Protein AF-A0A3B0XZI1-F1 (afdb_monomer_lite)

Organism: NCBI:txid652676

Structure (mmCIF, N/CA/C/O backbone):
data_AF-A0A3B0XZI1-F1
#
_entry.id   AF-A0A3B0XZI1-F1
#
loop_
_atom_site.group_PDB
_atom_site.id
_atom_site.type_symbol
_atom_site.label_atom_id
_atom_site.label_alt_id
_atom_site.label_comp_id
_atom_site.label_asym_id
_atom_site.label_entity_id
_atom_site.label_seq_id
_atom_site.pdbx_PDB_ins_code
_atom_site.Cartn_x
_atom_site.Cartn_y
_atom_site.Cartn_z
_atom_site.occupancy
_atom_site.B_iso_or_equiv
_atom_site.auth_seq_id
_atom_site.auth_comp_id
_atom_site.auth_asym_id
_atom_site.auth_atom_id
_atom_site.pdbx_PDB_model_num
ATOM 1 N N . MET A 1 1 ? -16.046 -28.751 -15.601 1.00 61.03 1 MET A N 1
ATOM 2 C CA . MET A 1 1 ? -14.718 -28.287 -16.064 1.00 61.03 1 MET A CA 1
ATOM 3 C C . MET A 1 1 ? -14.283 -27.157 -15.139 1.00 61.03 1 MET A C 1
ATOM 5 O O . MET A 1 1 ? -15.040 -26.210 -14.994 1.00 61.03 1 MET A O 1
ATOM 9 N N . ILE A 1 2 ? -13.153 -27.287 -14.437 1.00 75.62 2 ILE A N 1
ATOM 10 C CA . ILE A 1 2 ? -12.662 -26.257 -13.506 1.00 75.62 2 ILE A CA 1
ATOM 11 C C . ILE A 1 2 ? -11.781 -25.299 -14.308 1.00 75.62 2 ILE A C 1
ATOM 13 O O . ILE A 1 2 ? -10.741 -25.707 -14.824 1.00 75.62 2 ILE A O 1
ATOM 17 N N . HIS A 1 3 ? -12.196 -24.042 -14.447 1.00 76.44 3 HIS A N 1
ATOM 18 C CA . HIS A 1 3 ? -11.342 -23.020 -15.047 1.00 76.44 3 HIS A CA 1
ATOM 19 C C . HIS A 1 3 ? -10.281 -22.585 -14.025 1.00 76.44 3 HIS A C 1
ATOM 21 O O . HIS A 1 3 ? -10.644 -22.182 -12.918 1.00 76.44 3 HIS A O 1
ATOM 27 N N . PRO A 1 4 ? -8.978 -22.643 -14.357 1.00 80.62 4 PRO A N 1
ATOM 28 C CA . PRO A 1 4 ? -7.936 -22.181 -13.452 1.00 80.62 4 PRO A CA 1
ATOM 29 C C . PRO A 1 4 ? -8.056 -20.666 -13.264 1.00 80.62 4 PRO A C 1
ATOM 31 O O . PRO A 1 4 ? -7.834 -19.896 -14.197 1.00 80.62 4 PRO A O 1
ATOM 34 N N . VAL A 1 5 ? -8.389 -20.252 -12.039 1.00 85.75 5 VAL A N 1
ATOM 35 C CA . VAL A 1 5 ? -8.699 -18.863 -11.648 1.00 85.75 5 VAL A CA 1
ATOM 36 C C . VAL A 1 5 ? -7.586 -17.874 -12.017 1.00 85.75 5 VAL A C 1
ATOM 38 O O . VAL A 1 5 ? -7.868 -16.704 -12.268 1.00 85.75 5 VAL A O 1
ATOM 41 N N . TYR A 1 6 ? -6.338 -18.345 -12.091 1.00 82.81 6 TYR A N 1
ATOM 42 C CA . TYR A 1 6 ? -5.152 -17.504 -12.244 1.00 82.81 6 TYR A CA 1
ATOM 43 C C . TYR A 1 6 ? -4.533 -17.504 -13.652 1.00 82.81 6 TYR A C 1
ATOM 45 O O . TYR A 1 6 ? -3.690 -16.659 -13.956 1.00 82.81 6 TY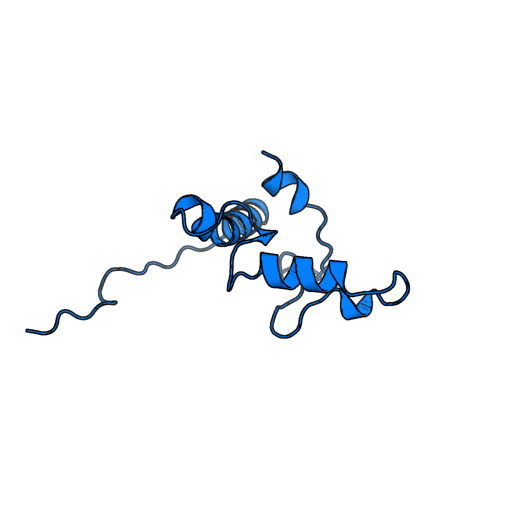R A O 1
ATOM 53 N N . LYS A 1 7 ? -4.921 -18.428 -14.540 1.00 85.19 7 LYS A N 1
ATOM 54 C CA . LYS A 1 7 ? -4.261 -18.575 -15.846 1.00 85.19 7 LYS A CA 1
ATOM 55 C C . LYS A 1 7 ? -4.602 -17.385 -16.754 1.00 85.19 7 LYS A C 1
ATOM 57 O O . LYS A 1 7 ? -5.770 -17.149 -17.040 1.00 85.19 7 LYS A O 1
ATOM 62 N N . GLY A 1 8 ? -3.581 -16.655 -17.214 1.00 86.25 8 GLY A N 1
ATOM 63 C CA . GLY A 1 8 ? -3.728 -15.534 -18.156 1.00 86.25 8 GLY A CA 1
ATOM 64 C C . GLY A 1 8 ? -4.233 -14.215 -17.555 1.00 86.25 8 GLY A C 1
ATOM 65 O O . GLY A 1 8 ? -4.619 -13.334 -18.313 1.00 86.25 8 GLY A O 1
ATOM 66 N N . ARG A 1 9 ? -4.253 -14.066 -16.219 1.00 87.31 9 ARG A N 1
ATOM 67 C CA . ARG A 1 9 ? -4.739 -12.847 -15.530 1.00 87.31 9 ARG A CA 1
ATOM 68 C C . ARG A 1 9 ? -3.646 -11.995 -14.878 1.00 87.31 9 ARG A C 1
ATOM 70 O O . ARG A 1 9 ? -3.960 -10.962 -14.298 1.00 87.31 9 ARG A O 1
ATOM 77 N N . PHE A 1 10 ? -2.387 -12.422 -14.960 1.00 89.12 10 PHE A N 1
ATOM 78 C CA . PHE A 1 10 ? -1.252 -11.726 -14.354 1.00 89.12 10 PHE A CA 1
ATOM 79 C C . PHE A 1 10 ? -0.207 -11.398 -15.408 1.00 89.12 10 PHE A C 1
ATOM 81 O O . PHE A 1 10 ? 0.133 -12.235 -16.243 1.00 89.12 10 PHE A O 1
ATOM 88 N N . SER A 1 11 ? 0.320 -10.186 -15.315 1.00 88.81 11 SER A N 1
ATOM 89 C CA . SER A 1 11 ? 1.465 -9.699 -16.072 1.00 88.81 11 SER A CA 1
ATOM 90 C C . SER A 1 11 ? 2.443 -9.037 -15.109 1.00 88.81 11 SER A C 1
ATOM 92 O O . SER A 1 11 ? 2.039 -8.508 -14.074 1.00 88.81 11 SER A O 1
ATOM 94 N N . SER A 1 12 ? 3.728 -9.054 -15.451 1.00 90.69 12 SER A N 1
ATOM 95 C CA . SER A 1 12 ? 4.761 -8.325 -14.717 1.00 90.69 12 SER A CA 1
ATOM 96 C C . SER A 1 12 ? 5.251 -7.163 -15.571 1.00 90.69 12 SER A C 1
ATOM 98 O O . SER A 1 12 ? 5.517 -7.343 -16.759 1.00 90.69 12 SER A O 1
ATOM 100 N N . GLN A 1 13 ? 5.354 -5.981 -14.968 1.00 89.00 13 GLN A N 1
ATOM 101 C CA . GLN A 1 13 ? 5.904 -4.787 -15.596 1.00 89.00 13 GLN A CA 1
ATOM 102 C C . GLN A 1 13 ? 6.994 -4.210 -14.696 1.00 89.00 13 GLN A C 1
ATOM 104 O O . GLN A 1 13 ? 6.801 -4.066 -13.489 1.00 89.00 13 GLN A O 1
ATOM 109 N N . ALA A 1 14 ? 8.147 -3.897 -15.287 1.00 90.00 14 ALA A N 1
ATOM 110 C CA . ALA A 1 14 ? 9.243 -3.267 -14.568 1.00 90.00 14 ALA A CA 1
ATOM 111 C C . ALA A 1 14 ? 8.926 -1.789 -14.297 1.00 90.00 14 ALA A C 1
ATOM 113 O O . ALA A 1 14 ? 8.542 -1.059 -15.211 1.00 90.00 14 ALA A O 1
ATOM 114 N N . LEU A 1 15 ? 9.123 -1.353 -13.052 1.00 83.31 15 LEU A N 1
ATOM 115 C CA . LEU A 1 15 ? 9.079 0.056 -12.659 1.00 83.31 15 LEU A CA 1
ATOM 116 C C . LEU A 1 15 ? 10.503 0.605 -12.742 1.00 83.31 15 LEU A C 1
ATOM 118 O O . LEU A 1 15 ? 11.407 0.075 -12.093 1.00 83.31 15 LEU A O 1
ATOM 122 N N . LEU A 1 16 ? 10.711 1.592 -13.614 1.00 83.81 16 LEU A N 1
ATOM 123 C CA . LEU A 1 16 ? 12.050 2.038 -14.016 1.00 83.81 16 LEU A CA 1
ATOM 124 C C . LEU A 1 16 ? 12.522 3.300 -13.285 1.00 83.81 16 LEU A C 1
ATOM 126 O O . LEU A 1 16 ? 13.707 3.617 -13.341 1.00 83.81 16 LEU A O 1
ATOM 130 N N . ASP A 1 17 ? 11.624 3.981 -12.576 1.00 81.44 17 ASP A N 1
ATOM 131 C CA . ASP A 1 17 ? 11.915 5.196 -11.823 1.00 81.44 17 ASP A CA 1
ATOM 132 C C . ASP A 1 17 ? 11.094 5.274 -10.521 1.00 81.44 17 ASP A C 1
ATOM 134 O O . ASP A 1 17 ? 10.167 4.493 -10.275 1.00 81.44 17 ASP A O 1
ATOM 138 N N . GLU A 1 18 ? 11.474 6.211 -9.652 1.00 77.88 18 GLU A N 1
ATOM 139 C CA . GLU A 1 18 ? 10.851 6.400 -8.339 1.00 77.88 18 GLU A CA 1
ATOM 140 C C . GLU A 1 18 ? 9.416 6.930 -8.435 1.00 77.88 18 GLU A C 1
ATOM 142 O O . GLU A 1 18 ? 8.598 6.627 -7.567 1.00 77.88 18 GLU A O 1
ATOM 147 N N . ALA A 1 19 ? 9.084 7.673 -9.495 1.00 78.75 19 ALA A N 1
ATOM 148 C CA . ALA A 1 19 ? 7.736 8.190 -9.704 1.00 78.75 19 ALA A CA 1
ATOM 149 C C . ALA A 1 19 ? 6.764 7.051 -10.046 1.00 78.75 19 ALA A C 1
ATOM 151 O O . ALA A 1 19 ? 5.689 6.962 -9.455 1.00 78.75 19 ALA A O 1
ATOM 152 N N . ALA A 1 20 ? 7.166 6.131 -10.923 1.00 81.38 20 ALA A N 1
ATOM 153 C CA . ALA A 1 20 ? 6.431 4.920 -11.256 1.00 81.38 20 ALA A CA 1
ATOM 154 C C . ALA A 1 20 ? 6.274 4.012 -10.030 1.00 81.38 20 ALA A C 1
ATOM 156 O O . ALA A 1 20 ? 5.184 3.494 -9.782 1.00 81.38 20 ALA A O 1
ATOM 157 N N . LEU A 1 21 ? 7.327 3.865 -9.216 1.00 83.44 21 LEU A N 1
ATOM 158 C CA . LEU A 1 21 ? 7.252 3.126 -7.954 1.00 83.44 21 LEU A CA 1
ATOM 159 C C . LEU A 1 21 ? 6.240 3.751 -6.988 1.00 83.44 21 LEU A C 1
ATOM 161 O O . LEU A 1 21 ? 5.376 3.051 -6.458 1.00 83.44 21 LEU A O 1
ATOM 165 N N . ALA A 1 22 ? 6.314 5.063 -6.779 1.00 81.81 22 ALA A N 1
ATOM 166 C CA . ALA A 1 22 ? 5.430 5.764 -5.862 1.00 81.81 22 ALA A CA 1
ATOM 167 C C . ALA A 1 22 ? 3.970 5.762 -6.341 1.00 81.81 22 ALA A C 1
ATOM 169 O O . ALA A 1 22 ? 3.067 5.501 -5.544 1.00 81.81 22 ALA A O 1
ATOM 170 N N . ALA A 1 23 ? 3.742 5.939 -7.645 1.00 84.31 23 ALA A N 1
ATOM 171 C CA . ALA A 1 23 ? 2.427 5.801 -8.259 1.00 84.31 23 ALA A CA 1
ATOM 172 C C . ALA A 1 23 ? 1.856 4.387 -8.072 1.00 84.31 23 ALA A C 1
ATOM 174 O O . ALA A 1 23 ? 0.690 4.242 -7.711 1.00 84.31 23 ALA A O 1
ATOM 175 N N . CYS A 1 24 ? 2.667 3.338 -8.245 1.00 87.69 24 CYS A N 1
ATOM 176 C CA . CYS A 1 24 ? 2.231 1.964 -8.000 1.00 87.69 24 CYS A CA 1
ATOM 177 C C . CYS A 1 24 ? 1.874 1.707 -6.534 1.00 87.69 24 CYS A C 1
ATOM 179 O O . CYS A 1 24 ? 0.858 1.063 -6.272 1.00 87.69 24 CYS A O 1
ATOM 181 N N . MET A 1 25 ? 2.664 2.214 -5.582 1.00 86.88 25 MET A N 1
ATOM 182 C CA . MET A 1 25 ? 2.345 2.089 -4.155 1.00 86.88 25 MET A CA 1
ATOM 183 C C . MET A 1 25 ? 1.002 2.755 -3.832 1.00 86.88 25 MET A C 1
ATOM 185 O O . MET A 1 25 ? 0.122 2.113 -3.262 1.00 86.88 25 MET A O 1
ATOM 189 N N . VAL A 1 26 ? 0.802 4.000 -4.281 1.00 88.44 26 VAL A N 1
ATOM 190 C CA . VAL A 1 26 ? -0.464 4.723 -4.084 1.00 88.44 26 VAL A CA 1
ATOM 191 C C . VAL A 1 26 ? -1.632 4.017 -4.768 1.00 88.44 26 VAL A C 1
ATOM 193 O O . VAL A 1 26 ? -2.688 3.855 -4.164 1.00 88.44 26 VAL A O 1
ATOM 196 N N . TYR A 1 27 ? -1.452 3.520 -5.992 1.00 90.31 27 TYR A N 1
ATOM 197 C CA . TYR A 1 27 ? -2.497 2.783 -6.701 1.00 90.31 27 TYR A CA 1
ATOM 198 C C . TYR A 1 27 ? -2.975 1.552 -5.919 1.00 90.31 27 TYR A C 1
ATOM 200 O O . TYR A 1 27 ? -4.178 1.305 -5.818 1.00 90.31 27 TYR A O 1
ATOM 208 N N . VAL A 1 28 ? -2.044 0.779 -5.352 1.00 90.19 28 VAL A N 1
ATOM 209 C CA . VAL A 1 28 ? -2.374 -0.402 -4.544 1.00 90.19 28 VAL A CA 1
ATOM 210 C C . VAL A 1 28 ? -3.139 -0.005 -3.286 1.00 90.19 28 VAL A C 1
ATOM 212 O O . VAL A 1 28 ? -4.166 -0.614 -2.990 1.00 90.19 28 VAL A O 1
ATOM 215 N N . ASP A 1 29 ? -2.680 1.029 -2.584 1.00 90.69 29 ASP A N 1
ATOM 216 C CA . ASP A 1 29 ? -3.315 1.501 -1.354 1.00 90.69 29 ASP A CA 1
ATOM 217 C C . ASP A 1 29 ? -4.707 2.123 -1.605 1.00 90.69 29 ASP A C 1
ATOM 219 O O . ASP A 1 29 ? -5.585 2.031 -0.747 1.00 90.69 29 ASP A O 1
ATOM 223 N N . LEU A 1 30 ? -4.954 2.686 -2.796 1.00 91.56 30 LEU A N 1
ATOM 224 C CA . LEU A 1 30 ? -6.251 3.251 -3.195 1.00 91.56 30 LEU A CA 1
ATOM 225 C C . LEU A 1 30 ? -7.196 2.246 -3.877 1.00 91.56 30 LEU A C 1
ATOM 227 O O . LEU A 1 30 ? -8.382 2.539 -4.054 1.00 91.56 30 LEU A O 1
ATOM 231 N N . ASN A 1 31 ? -6.728 1.051 -4.251 1.00 94.31 31 ASN A N 1
ATOM 232 C CA . ASN A 1 31 ? -7.572 0.047 -4.908 1.00 94.31 31 ASN A CA 1
ATOM 233 C C . ASN A 1 31 ? -8.830 -0.330 -4.109 1.00 94.31 31 ASN A C 1
ATOM 235 O O . ASN A 1 31 ? -9.884 -0.479 -4.731 1.00 94.31 31 ASN A O 1
ATOM 239 N N . PRO A 1 32 ? -8.785 -0.453 -2.771 1.00 94.88 32 PRO A N 1
ATOM 240 C CA . PRO A 1 32 ? -9.985 -0.732 -1.989 1.00 94.88 32 PRO A CA 1
ATOM 241 C C . PRO A 1 32 ? -11.034 0.378 -2.050 1.00 94.88 32 PRO A C 1
ATOM 243 O O . PRO A 1 32 ? -12.228 0.085 -2.088 1.00 94.88 32 PRO A O 1
ATOM 246 N N . ILE A 1 33 ? -10.605 1.638 -2.152 1.00 95.06 33 ILE A N 1
ATOM 247 C CA . ILE A 1 33 ? -11.505 2.781 -2.352 1.00 95.06 33 ILE A CA 1
ATOM 248 C C . ILE A 1 33 ? -12.103 2.730 -3.755 1.00 95.06 33 ILE A C 1
ATOM 250 O O . ILE A 1 33 ? -13.316 2.825 -3.921 1.00 95.06 33 ILE A O 1
ATOM 254 N N . ARG A 1 34 ? -11.267 2.477 -4.770 1.00 94.81 34 ARG A N 1
ATOM 255 C CA . ARG A 1 34 ? -11.710 2.313 -6.163 1.00 94.81 34 ARG A CA 1
ATOM 256 C C . ARG A 1 34 ? -12.725 1.176 -6.327 1.00 94.81 34 ARG A C 1
ATOM 258 O O . ARG A 1 34 ? -13.618 1.268 -7.161 1.00 94.81 34 ARG A O 1
ATOM 265 N N . ALA A 1 35 ? -12.585 0.108 -5.548 1.00 95.69 35 ALA A N 1
ATOM 266 C CA . ALA A 1 35 ? -13.508 -1.023 -5.528 1.00 95.69 35 ALA A CA 1
ATOM 267 C C . ALA A 1 35 ? -14.755 -0.792 -4.650 1.00 95.69 35 ALA A C 1
ATOM 269 O O . ALA A 1 35 ? -15.598 -1.681 -4.566 1.00 95.69 35 ALA A O 1
ATOM 270 N N . GLY A 1 36 ? -14.879 0.363 -3.983 1.00 95.25 36 GLY A N 1
ATOM 271 C CA . GLY A 1 36 ? -15.996 0.682 -3.088 1.00 95.25 36 GLY A CA 1
ATOM 272 C C . GLY A 1 36 ? -15.988 -0.084 -1.760 1.00 95.25 36 GLY A C 1
ATOM 273 O O . GLY A 1 36 ? -16.997 -0.099 -1.062 1.00 95.25 36 GLY A O 1
ATOM 274 N N . MET A 1 37 ? -14.869 -0.722 -1.404 1.00 95.69 37 MET A N 1
ATOM 275 C CA . MET A 1 37 ? -14.719 -1.501 -0.168 1.00 95.69 37 MET A CA 1
ATOM 276 C C . MET A 1 37 ? -14.331 -0.633 1.038 1.00 95.69 37 MET A C 1
ATOM 278 O O . MET A 1 37 ? -14.550 -1.038 2.174 1.00 95.69 37 MET A O 1
ATOM 282 N N . ALA A 1 38 ? -13.776 0.558 0.804 1.00 95.56 38 ALA A N 1
ATOM 283 C CA . ALA A 1 38 ? -13.407 1.518 1.842 1.00 95.56 38 ALA A CA 1
ATOM 284 C C . ALA A 1 38 ? -13.707 2.951 1.390 1.00 95.56 38 ALA A C 1
ATOM 286 O O . ALA A 1 38 ? -13.721 3.241 0.195 1.00 95.56 38 ALA A O 1
ATOM 287 N N . LYS A 1 39 ? -13.935 3.863 2.343 1.00 94.81 39 LYS A N 1
ATOM 288 C CA . LYS A 1 39 ? -14.157 5.289 2.035 1.00 94.81 39 LYS A CA 1
ATOM 289 C C . LYS A 1 39 ? -12.860 6.091 2.020 1.00 94.81 39 LYS A C 1
ATOM 291 O O . LYS A 1 39 ? -12.780 7.098 1.328 1.00 94.81 39 LYS A O 1
ATOM 296 N N . THR A 1 40 ? -11.867 5.657 2.790 1.00 92.31 40 THR A N 1
ATOM 297 C CA . THR A 1 40 ? -10.574 6.331 2.941 1.00 92.31 40 THR A CA 1
ATOM 298 C C . THR A 1 40 ? -9.452 5.304 3.140 1.00 92.31 40 THR A C 1
ATOM 300 O O . THR A 1 40 ? -9.739 4.162 3.519 1.00 92.31 40 THR A O 1
ATOM 303 N N . PRO A 1 41 ? -8.173 5.669 2.938 1.00 88.88 41 PRO A N 1
ATOM 304 C CA . PRO A 1 41 ? -7.049 4.758 3.173 1.00 88.88 41 PRO A CA 1
ATOM 305 C C . PRO A 1 41 ? -6.978 4.240 4.621 1.00 88.88 41 PRO A C 1
ATOM 307 O O . PRO A 1 41 ? -6.643 3.081 4.858 1.00 88.88 41 PRO A O 1
ATOM 310 N N . GLU A 1 42 ? -7.359 5.069 5.595 1.00 89.81 42 GLU A N 1
ATOM 311 C CA . GLU A 1 42 ? -7.429 4.745 7.029 1.00 89.81 42 GLU A CA 1
ATOM 312 C C . GLU A 1 42 ? -8.496 3.697 7.352 1.00 89.81 42 GLU A C 1
ATOM 314 O O . GLU A 1 42 ? -8.407 3.026 8.377 1.00 89.81 42 GLU A O 1
ATOM 319 N N . THR A 1 43 ? -9.522 3.577 6.509 1.00 91.56 43 THR A N 1
ATOM 320 C CA . THR A 1 43 ? -10.636 2.632 6.691 1.00 91.56 43 THR A CA 1
ATOM 321 C C . THR A 1 43 ? -10.509 1.404 5.796 1.00 91.56 43 THR A C 1
ATOM 323 O O . THR A 1 43 ? -11.385 0.547 5.799 1.00 91.56 43 THR A O 1
ATOM 326 N N . SER A 1 44 ? -9.419 1.303 5.032 1.00 91.25 44 SER A N 1
ATOM 327 C CA . SER A 1 44 ? -9.153 0.157 4.178 1.00 91.25 44 SER A CA 1
ATOM 328 C C . SER A 1 44 ? -8.464 -0.959 4.951 1.00 91.25 44 SER A C 1
ATOM 330 O O . SER A 1 44 ? -7.272 -0.878 5.252 1.00 91.25 44 SER A O 1
ATOM 332 N N . ASP A 1 45 ? -9.185 -2.047 5.189 1.00 88.31 45 ASP A N 1
ATOM 333 C CA . ASP A 1 45 ? -8.607 -3.234 5.806 1.00 88.31 45 ASP A CA 1
ATOM 334 C C . ASP A 1 45 ? -7.5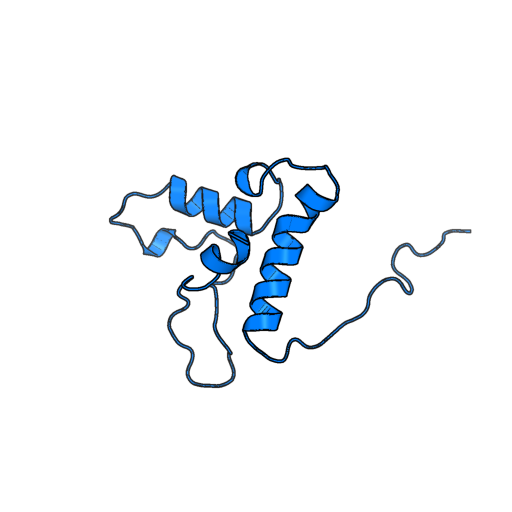72 -3.906 4.890 1.00 88.31 45 ASP A C 1
ATOM 336 O O . ASP A 1 45 ? -7.630 -3.829 3.661 1.00 88.31 45 ASP A O 1
ATOM 340 N N . HIS A 1 46 ? -6.599 -4.573 5.514 1.00 88.50 46 HIS A N 1
ATOM 341 C CA . HIS A 1 46 ? -5.577 -5.394 4.852 1.00 88.50 46 HIS A CA 1
ATOM 342 C C . HIS A 1 46 ? -4.637 -4.673 3.860 1.00 88.50 46 HIS A C 1
ATOM 344 O O . HIS A 1 46 ? -4.019 -5.334 3.026 1.00 88.50 46 HIS A O 1
ATOM 350 N N . THR A 1 47 ? -4.446 -3.354 3.971 1.00 90.94 47 THR A N 1
ATOM 351 C CA . THR A 1 47 ? -3.476 -2.598 3.149 1.00 90.94 47 THR A CA 1
ATOM 352 C C . THR A 1 47 ? -2.193 -2.238 3.894 1.00 90.94 47 THR A C 1
ATOM 354 O O . THR A 1 47 ? -2.148 -2.153 5.128 1.00 90.94 47 THR A O 1
ATOM 357 N N . SER A 1 48 ? -1.121 -1.990 3.134 1.00 89.06 48 SER A N 1
ATOM 358 C CA . SER A 1 48 ? 0.140 -1.479 3.675 1.00 89.06 48 SER A CA 1
ATOM 359 C C . SER A 1 48 ? -0.026 -0.103 4.310 1.00 89.06 48 SER A C 1
ATOM 361 O O . SER A 1 48 ? 0.508 0.129 5.397 1.00 89.06 48 SER A O 1
ATOM 363 N N . ILE A 1 49 ? -0.791 0.792 3.678 1.00 88.06 49 ILE A N 1
ATOM 364 C CA . ILE A 1 49 ? -1.026 2.131 4.215 1.00 88.06 49 ILE A CA 1
ATOM 365 C C . ILE A 1 49 ? -1.725 2.099 5.574 1.00 88.06 49 ILE A C 1
ATOM 367 O O . ILE A 1 49 ? -1.297 2.797 6.491 1.00 88.06 49 ILE A O 1
ATOM 371 N N . ARG A 1 50 ? -2.719 1.222 5.770 1.00 89.25 50 ARG A N 1
ATOM 372 C CA . ARG A 1 50 ? -3.422 1.094 7.052 1.00 89.25 50 ARG A CA 1
ATOM 373 C C . ARG A 1 50 ? -2.471 0.723 8.185 1.00 89.25 50 ARG A C 1
ATOM 375 O O . ARG A 1 50 ? -2.527 1.335 9.252 1.00 89.25 50 ARG A O 1
ATOM 382 N N . LYS A 1 51 ? -1.575 -0.243 7.943 1.00 88.81 51 LYS A N 1
ATOM 383 C CA . LYS A 1 51 ? -0.552 -0.664 8.916 1.00 88.81 51 LYS A CA 1
ATOM 384 C C . LYS A 1 51 ? 0.402 0.476 9.270 1.00 88.81 51 LYS A C 1
ATOM 386 O O . LYS A 1 51 ? 0.712 0.665 10.441 1.00 88.81 51 LYS A O 1
ATOM 391 N N . ARG A 1 52 ? 0.838 1.248 8.272 1.00 87.69 52 ARG A N 1
ATOM 392 C CA . ARG A 1 52 ? 1.737 2.398 8.464 1.00 87.69 52 ARG A CA 1
ATOM 393 C C . ARG A 1 52 ? 1.061 3.555 9.201 1.00 87.69 52 ARG A C 1
ATOM 395 O O . ARG A 1 52 ? 1.677 4.179 10.050 1.00 87.69 52 ARG A O 1
ATOM 402 N N . ILE A 1 53 ? -0.211 3.826 8.925 1.00 86.62 53 ILE A N 1
ATOM 403 C CA . ILE A 1 53 ? -0.979 4.830 9.674 1.00 86.62 53 ILE A CA 1
ATOM 404 C C . ILE A 1 53 ? -1.118 4.394 11.134 1.00 86.62 53 ILE A C 1
ATOM 406 O O . ILE A 1 53 ? -0.883 5.186 12.041 1.00 86.62 53 ILE A O 1
ATOM 410 N N . GLN A 1 54 ? -1.433 3.119 11.375 1.00 85.50 54 GLN A N 1
ATOM 411 C CA . GLN A 1 54 ? -1.566 2.600 12.732 1.00 85.50 54 GLN A CA 1
ATOM 412 C C . GLN A 1 54 ? -0.245 2.649 13.514 1.00 85.50 54 GLN A C 1
ATOM 414 O O . GLN A 1 54 ? -0.282 2.940 14.706 1.00 85.50 54 GLN A O 1
ATOM 419 N N . SER A 1 55 ? 0.909 2.408 12.874 1.00 82.75 55 SER A N 1
ATOM 420 C CA . SER A 1 55 ? 2.205 2.529 13.557 1.00 82.75 55 SER A CA 1
ATOM 421 C C . SER A 1 55 ? 2.501 3.966 13.975 1.00 82.75 55 SER A C 1
ATOM 423 O O . SER A 1 55 ? 2.991 4.164 15.076 1.00 82.75 55 SER A O 1
ATOM 425 N N . VAL A 1 56 ? 2.145 4.963 13.156 1.00 82.31 56 VAL A N 1
ATOM 426 C CA . VAL A 1 56 ? 2.316 6.391 13.485 1.00 82.31 56 VAL A CA 1
ATOM 427 C C . VAL A 1 56 ? 1.375 6.841 14.605 1.00 82.31 56 VAL A C 1
ATOM 429 O O . VAL A 1 56 ? 1.778 7.622 15.459 1.00 82.31 56 VAL A O 1
ATOM 432 N N . LEU A 1 57 ? 0.130 6.361 14.619 1.00 81.19 57 LEU A N 1
ATOM 433 C CA . LEU A 1 57 ? -0.856 6.746 15.637 1.00 81.19 57 LEU A CA 1
ATOM 434 C C . LEU A 1 57 ? -0.588 6.128 17.021 1.00 81.19 57 LEU A C 1
ATOM 436 O O . LEU A 1 57 ? -1.131 6.612 18.008 1.00 81.19 57 LEU A O 1
ATOM 440 N N . ASN A 1 58 ? 0.224 5.069 17.098 1.00 74.44 58 ASN A N 1
ATOM 441 C CA . ASN A 1 58 ? 0.426 4.266 18.311 1.00 74.44 58 ASN A CA 1
ATOM 442 C C . ASN A 1 58 ? 1.773 4.502 19.018 1.00 74.44 58 ASN A C 1
ATOM 444 O O . ASN A 1 58 ? 2.146 3.707 19.883 1.00 74.44 58 ASN A O 1
ATOM 448 N N . ILE A 1 59 ? 2.537 5.527 18.639 1.00 70.00 59 ILE A N 1
ATOM 449 C CA . ILE A 1 59 ? 3.900 5.746 19.145 1.00 70.00 59 ILE A CA 1
ATOM 450 C C . ILE A 1 59 ? 4.067 7.125 19.771 1.00 70.00 59 ILE A C 1
ATOM 452 O O . ILE A 1 59 ? 3.575 8.130 19.262 1.00 70.00 59 ILE A O 1
ATOM 456 N N . GLU A 1 60 ? 4.828 7.156 20.862 1.00 65.00 60 GLU A N 1
ATOM 457 C CA . GLU A 1 60 ? 5.309 8.393 21.462 1.00 65.00 60 GLU A CA 1
ATOM 458 C C . GLU A 1 60 ? 6.401 9.022 20.575 1.00 65.00 60 GLU A C 1
ATOM 460 O O . GLU A 1 60 ? 7.200 8.291 19.976 1.00 65.00 60 GLU A O 1
ATOM 465 N N . PRO A 1 61 ? 6.507 10.364 20.502 1.00 59.69 61 PRO A N 1
ATOM 466 C CA . PRO A 1 61 ? 7.478 11.064 19.653 1.00 59.69 61 PRO A CA 1
ATOM 467 C C . PRO A 1 61 ? 8.953 10.717 19.906 1.00 59.69 61 PRO A C 1
ATOM 469 O O . PRO A 1 61 ? 9.800 11.092 19.103 1.00 59.69 61 PRO A O 1
ATOM 472 N N . SER A 1 62 ? 9.289 10.042 21.009 1.00 62.69 62 SER A N 1
ATOM 473 C CA . SER A 1 62 ? 10.647 9.567 21.307 1.00 62.69 62 SER A CA 1
ATOM 474 C C . SER A 1 62 ? 11.036 8.296 20.544 1.00 62.69 62 SER A C 1
ATOM 476 O O . SER A 1 62 ? 12.224 8.009 20.404 1.00 62.69 62 SER A O 1
ATOM 478 N N . ASP A 1 63 ? 10.064 7.546 20.018 1.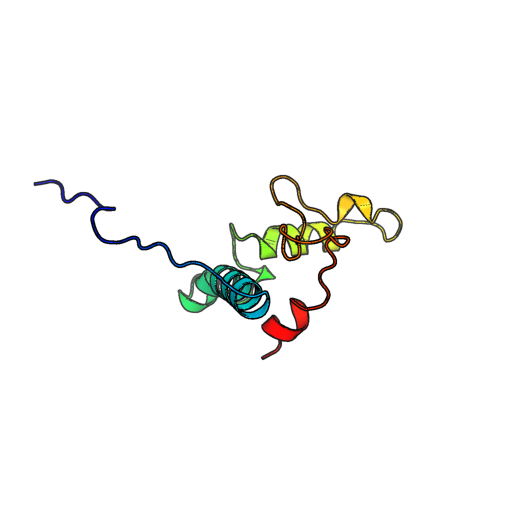00 66.88 63 ASP A N 1
ATOM 479 C CA . ASP A 1 63 ? 10.255 6.159 19.591 1.00 66.88 63 ASP A CA 1
ATOM 480 C C . ASP A 1 63 ? 10.238 6.010 18.061 1.00 66.88 63 ASP A C 1
ATOM 482 O O . ASP A 1 63 ? 9.555 5.152 17.500 1.00 66.88 63 ASP A O 1
ATOM 486 N N . TYR A 1 64 ? 11.029 6.823 17.355 1.00 62.25 64 TYR A N 1
ATOM 487 C CA . TYR A 1 64 ? 11.106 6.816 15.884 1.00 62.25 64 TYR A CA 1
ATOM 488 C C . TYR A 1 64 ? 11.435 5.441 15.274 1.00 62.25 64 TYR A C 1
ATOM 490 O O . TYR A 1 64 ? 11.050 5.162 14.141 1.00 62.25 64 TYR A O 1
ATOM 498 N N . GLN A 1 65 ? 12.096 4.546 16.013 1.00 62.56 65 GLN A N 1
ATOM 499 C CA . GLN A 1 65 ? 12.357 3.169 15.571 1.00 62.56 65 GLN A CA 1
ATOM 500 C C . GLN A 1 65 ? 11.084 2.314 15.449 1.00 62.56 65 GLN A C 1
ATOM 502 O O . GLN A 1 65 ? 11.071 1.360 14.676 1.00 62.56 65 GLN A O 1
ATOM 507 N N . LYS A 1 66 ? 9.994 2.679 16.135 1.00 64.69 66 LYS A N 1
ATOM 508 C CA . LYS A 1 66 ? 8.691 1.998 16.060 1.00 64.69 66 LYS A CA 1
ATOM 509 C C . LYS A 1 66 ? 7.808 2.491 14.903 1.00 64.69 66 LYS A C 1
ATOM 511 O O . LYS A 1 66 ? 6.720 1.959 14.697 1.00 64.69 66 LYS A O 1
ATOM 516 N N . LEU A 1 67 ? 8.267 3.475 14.117 1.00 69.44 67 LEU A N 1
ATOM 517 C CA . LEU A 1 67 ? 7.534 3.977 12.945 1.00 69.44 67 LEU A CA 1
ATOM 518 C C . LEU A 1 67 ? 7.368 2.924 11.847 1.00 69.44 67 LEU A C 1
ATOM 520 O O . LEU A 1 67 ? 6.409 3.005 11.077 1.00 69.44 67 LEU A O 1
ATOM 524 N N . GLN A 1 68 ? 8.284 1.955 11.757 1.00 77.69 68 GLN A N 1
ATOM 525 C CA . GLN A 1 68 ? 8.186 0.880 10.776 1.00 77.69 68 GLN A CA 1
ATOM 526 C C . GLN A 1 68 ? 7.283 -0.242 11.306 1.00 77.69 68 GLN A C 1
ATOM 528 O O . GLN A 1 68 ? 7.656 -0.919 12.264 1.00 77.69 68 GLN A O 1
ATOM 533 N N . PRO A 1 69 ? 6.099 -0.457 10.706 1.00 81.75 69 PRO A N 1
ATOM 534 C CA . PRO A 1 69 ? 5.222 -1.546 11.110 1.00 81.75 69 PRO A CA 1
ATOM 535 C C . PRO A 1 69 ? 5.841 -2.909 10.780 1.00 81.75 69 PRO A C 1
ATOM 537 O O . PRO A 1 69 ? 6.470 -3.095 9.737 1.00 81.75 69 PRO A O 1
ATOM 540 N N . GLU A 1 70 ? 5.596 -3.883 11.651 1.00 82.19 70 GLU A N 1
ATOM 541 C CA . GLU A 1 70 ? 6.074 -5.252 11.483 1.00 82.19 70 GLU A CA 1
ATOM 542 C C . GLU A 1 70 ? 5.556 -5.888 10.178 1.00 82.19 70 GLU A C 1
ATOM 544 O O . GLU A 1 70 ? 4.398 -5.717 9.773 1.00 82.19 70 GLU A O 1
ATOM 549 N N . GLY A 1 71 ? 6.436 -6.627 9.498 1.00 82.94 71 GLY A N 1
ATOM 550 C CA . GLY A 1 71 ? 6.124 -7.298 8.236 1.00 82.94 71 GLY A CA 1
ATOM 551 C C . GLY A 1 71 ? 6.031 -6.372 7.019 1.00 82.94 71 GLY A C 1
ATOM 552 O O . GLY A 1 71 ? 5.642 -6.837 5.948 1.00 82.94 71 GLY A O 1
ATOM 553 N N . LEU A 1 72 ? 6.381 -5.086 7.148 1.00 82.56 72 LEU A N 1
ATOM 554 C CA . LEU A 1 72 ? 6.589 -4.186 6.015 1.00 82.56 72 LEU A CA 1
ATOM 555 C C . LEU A 1 72 ? 8.048 -3.743 5.948 1.00 82.56 72 LEU A C 1
ATOM 557 O O . LEU A 1 72 ? 8.647 -3.355 6.948 1.00 82.56 72 LEU A O 1
ATOM 561 N N . TYR A 1 73 ? 8.606 -3.754 4.740 1.00 80.06 73 TYR A N 1
ATOM 562 C CA . TYR A 1 73 ? 9.910 -3.149 4.508 1.00 80.06 73 TYR A CA 1
ATOM 563 C C . TYR A 1 73 ? 9.836 -1.624 4.693 1.00 80.06 73 TYR A C 1
ATOM 565 O O . TYR A 1 73 ? 8.796 -1.014 4.396 1.00 80.06 73 TYR A O 1
ATOM 573 N N . PRO A 1 74 ? 10.931 -0.981 5.137 1.0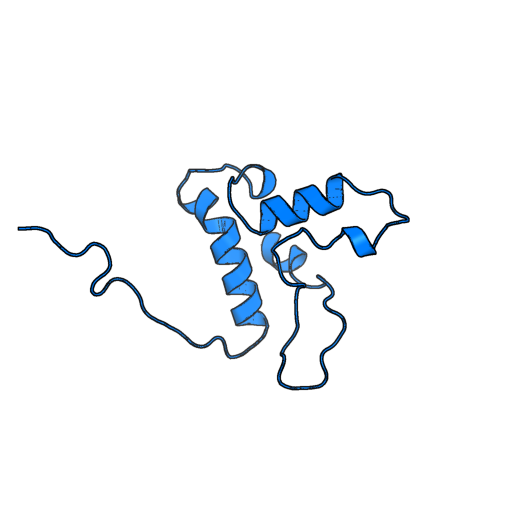0 74.12 74 PRO A N 1
ATOM 574 C CA . PRO A 1 74 ? 11.071 0.466 5.043 1.00 74.12 74 PRO A CA 1
ATOM 575 C C . PRO A 1 74 ? 10.819 0.947 3.610 1.00 74.12 74 PRO A C 1
ATOM 577 O O . PRO A 1 74 ? 10.982 0.187 2.653 1.00 74.12 74 PRO A O 1
ATOM 580 N N . PHE A 1 75 ? 10.425 2.209 3.444 1.00 68.38 75 PHE A N 1
AT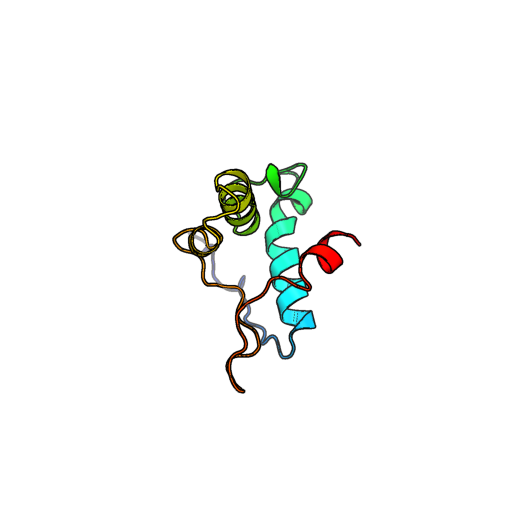OM 581 C CA . PHE A 1 75 ? 10.372 2.802 2.109 1.00 68.38 75 PHE A CA 1
ATOM 582 C C . PHE A 1 75 ? 11.793 2.954 1.590 1.00 68.38 75 PHE A C 1
ATOM 584 O O . PHE A 1 75 ? 12.473 3.906 1.939 1.00 68.38 75 PHE A O 1
ATOM 591 N N . VAL A 1 76 ? 12.265 2.002 0.800 1.00 59.38 76 VAL A N 1
ATOM 592 C CA . VAL A 1 76 ? 13.603 2.068 0.215 1.00 59.38 76 VAL A CA 1
ATOM 593 C C . VAL A 1 76 ? 13.553 2.859 -1.092 1.00 59.38 76 VAL A C 1
ATOM 595 O O . VAL A 1 76 ? 12.671 2.636 -1.923 1.00 59.38 76 VAL A O 1
ATOM 598 N N . GLY A 1 77 ? 14.493 3.794 -1.258 1.00 56.91 77 GLY A N 1
ATOM 599 C CA . GLY A 1 77 ? 14.803 4.397 -2.557 1.00 56.91 77 GLY A CA 1
ATOM 600 C C . GLY A 1 77 ? 15.445 3.377 -3.503 1.00 56.91 77 GLY A C 1
ATOM 601 O O . GLY A 1 77 ? 15.556 2.194 -3.172 1.00 56.91 77 GLY A O 1
ATOM 602 N N . ASN A 1 78 ? 15.868 3.813 -4.692 1.00 50.72 78 ASN A N 1
ATOM 603 C CA . ASN A 1 78 ? 16.458 2.924 -5.699 1.00 50.72 78 ASN A CA 1
ATOM 604 C C . ASN A 1 78 ? 17.631 2.082 -5.127 1.00 50.72 78 ASN A C 1
ATOM 606 O O . ASN A 1 78 ? 18.686 2.635 -4.828 1.00 50.72 78 ASN A O 1
ATOM 610 N N . PRO A 1 79 ? 17.513 0.743 -5.030 1.00 52.03 79 PRO A N 1
ATOM 611 C CA . PRO A 1 79 ? 18.506 -0.106 -4.362 1.00 52.03 79 PRO A CA 1
ATOM 612 C C . PRO A 1 79 ? 19.822 -0.280 -5.140 1.00 52.03 79 PRO A C 1
ATOM 614 O O . PRO A 1 79 ? 20.706 -1.000 -4.683 1.00 52.03 79 PRO A O 1
ATOM 617 N N . ARG A 1 80 ? 19.956 0.316 -6.335 1.00 58.31 80 ARG A N 1
ATOM 618 C CA . ARG A 1 80 ? 21.115 0.120 -7.224 1.00 58.31 80 ARG A CA 1
ATOM 619 C C . ARG A 1 80 ? 22.234 1.155 -7.055 1.00 58.31 80 ARG A C 1
ATOM 621 O O . ARG A 1 80 ? 23.281 0.980 -7.670 1.00 58.31 80 ARG A O 1
ATOM 628 N N . ILE A 1 81 ? 22.036 2.206 -6.259 1.00 46.09 81 ILE A N 1
ATOM 629 C CA . ILE A 1 81 ? 23.034 3.253 -5.982 1.00 46.09 81 ILE A CA 1
ATOM 630 C C . ILE A 1 81 ? 22.872 3.647 -4.508 1.00 46.09 81 ILE A C 1
ATOM 632 O O . ILE A 1 81 ? 21.737 3.886 -4.114 1.00 46.09 81 ILE A O 1
ATOM 636 N N . ASP A 1 82 ? 23.966 3.646 -3.728 1.00 50.75 82 ASP A N 1
ATOM 637 C CA . ASP A 1 82 ? 24.078 4.060 -2.310 1.00 50.75 82 ASP A CA 1
ATOM 638 C C . ASP A 1 82 ? 22.741 4.339 -1.609 1.00 50.75 82 ASP A C 1
ATOM 640 O O . ASP A 1 82 ? 22.189 5.435 -1.700 1.00 50.75 82 ASP A O 1
ATOM 644 N N . MET A 1 83 ? 22.219 3.316 -0.924 1.00 46.03 83 MET A N 1
ATOM 645 C CA . MET A 1 83 ? 20.878 3.313 -0.338 1.00 46.03 83 MET A CA 1
ATOM 646 C C . MET A 1 83 ? 20.720 4.457 0.682 1.00 46.03 83 MET A C 1
ATOM 648 O O . MET A 1 83 ? 21.298 4.377 1.770 1.00 46.03 83 MET A O 1
ATOM 652 N N . PRO A 1 84 ? 19.926 5.504 0.388 1.00 52.22 84 PRO A N 1
ATOM 653 C CA . PRO A 1 84 ? 19.634 6.541 1.358 1.00 52.22 84 PRO A CA 1
ATOM 654 C C . PRO A 1 84 ? 18.588 6.047 2.358 1.00 52.22 84 PRO A C 1
ATOM 656 O O . PRO A 1 84 ? 17.738 5.205 2.050 1.00 52.22 84 PRO A O 1
ATOM 659 N N . ASP A 1 85 ? 18.646 6.610 3.560 1.00 48.22 85 ASP A N 1
ATOM 660 C CA . ASP A 1 85 ? 17.754 6.274 4.663 1.00 48.22 85 ASP A CA 1
ATOM 661 C C . ASP A 1 85 ? 16.290 6.505 4.249 1.00 48.22 85 ASP A C 1
ATOM 663 O O . ASP A 1 85 ? 15.926 7.586 3.778 1.00 48.22 85 ASP A O 1
ATOM 667 N N . GLY A 1 86 ? 15.472 5.459 4.377 1.00 50.59 86 GLY A N 1
ATOM 668 C CA . GLY A 1 86 ? 14.177 5.285 3.715 1.00 50.59 86 GLY A CA 1
ATOM 669 C C . GLY A 1 86 ? 13.048 6.220 4.161 1.00 50.59 86 GLY A C 1
ATOM 670 O O . GLY A 1 86 ? 12.036 5.782 4.721 1.00 50.59 86 GLY A O 1
ATOM 671 N N . ARG A 1 87 ? 13.224 7.528 3.956 1.00 51.94 87 ARG A N 1
ATOM 672 C CA . ARG A 1 87 ? 12.300 8.570 4.405 1.00 51.94 87 ARG A CA 1
ATOM 673 C C . ARG A 1 87 ? 11.188 8.822 3.389 1.00 51.94 87 ARG A C 1
ATOM 675 O O . ARG A 1 87 ? 11.409 9.113 2.220 1.00 51.94 87 ARG A O 1
ATOM 682 N N . LEU A 1 88 ? 9.972 8.797 3.927 1.00 51.91 88 LEU A N 1
ATOM 683 C CA . LEU A 1 88 ? 8.635 9.001 3.354 1.00 51.91 88 LEU A CA 1
ATOM 684 C C . LEU A 1 88 ? 8.363 10.347 2.642 1.00 51.91 88 LEU A C 1
ATOM 686 O O . LEU A 1 88 ? 7.211 10.778 2.574 1.00 51.91 88 LEU A O 1
ATOM 690 N N . LEU A 1 89 ? 9.374 11.054 2.138 1.00 46.16 89 LEU A N 1
ATOM 691 C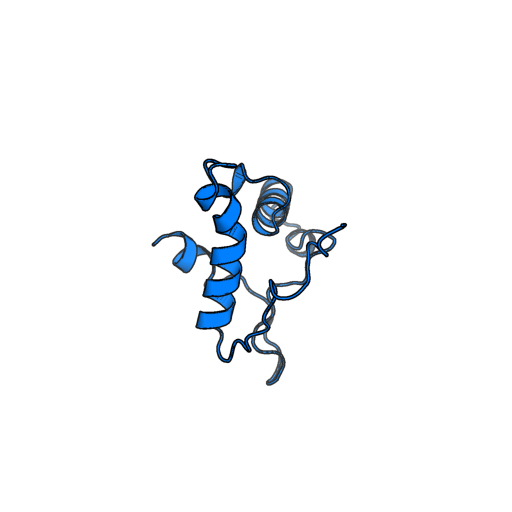 CA . LEU A 1 89 ? 9.224 12.473 1.793 1.00 46.16 89 LEU A CA 1
ATOM 692 C C . LEU A 1 89 ? 8.285 12.760 0.606 1.00 46.16 89 LEU A C 1
ATOM 694 O O . LEU A 1 89 ? 7.836 13.893 0.488 1.00 46.16 89 LEU A O 1
ATOM 698 N N . ASN A 1 90 ? 7.906 11.766 -0.208 1.00 51.38 90 ASN A N 1
ATOM 699 C CA . ASN A 1 90 ? 7.084 11.998 -1.406 1.00 51.38 90 ASN A CA 1
ATOM 700 C C . ASN A 1 90 ? 5.761 11.210 -1.473 1.00 51.38 90 ASN A C 1
ATOM 702 O O . ASN A 1 90 ? 5.074 11.254 -2.482 1.00 51.38 90 ASN A O 1
ATOM 706 N N . TYR A 1 91 ? 5.371 10.466 -0.433 1.00 52.62 91 TYR A N 1
ATOM 707 C CA . TYR A 1 91 ? 4.128 9.673 -0.482 1.00 52.62 91 TYR A CA 1
ATOM 708 C C . TYR A 1 91 ? 2.882 10.514 -0.146 1.00 52.62 91 TYR A C 1
ATOM 710 O O . TYR A 1 91 ? 1.824 10.345 -0.747 1.00 52.62 91 TYR A O 1
ATOM 718 N N . ARG A 1 92 ? 3.010 11.484 0.774 1.00 52.66 92 ARG A N 1
ATOM 719 C CA . ARG A 1 92 ? 1.900 12.387 1.142 1.00 52.66 92 ARG A CA 1
ATOM 720 C C . ARG A 1 92 ? 1.505 13.332 0.007 1.00 52.66 92 ARG A C 1
ATOM 722 O O . ARG A 1 92 ? 0.322 13.592 -0.148 1.00 52.66 92 ARG A O 1
ATOM 729 N N . SER A 1 93 ? 2.474 13.805 -0.777 1.00 49.09 93 SER A N 1
ATOM 730 C CA . SER A 1 93 ? 2.243 14.654 -1.954 1.00 49.09 93 SER A CA 1
ATOM 731 C C . SER A 1 93 ? 1.496 13.919 -3.067 1.00 49.09 93 SER A C 1
ATOM 733 O O . SER A 1 93 ? 0.767 14.554 -3.817 1.00 49.09 93 SER A O 1
ATOM 735 N N . ILE A 1 94 ? 1.648 12.594 -3.177 1.00 51.03 94 ILE A N 1
ATOM 736 C CA . ILE A 1 94 ? 0.971 11.782 -4.200 1.00 51.03 94 ILE A CA 1
ATOM 737 C C . ILE A 1 94 ? -0.460 11.419 -3.768 1.00 51.03 94 ILE A C 1
ATOM 739 O O . ILE A 1 94 ? -1.339 11.310 -4.614 1.00 51.03 94 ILE A O 1
ATOM 743 N N . LEU A 1 95 ? -0.727 11.297 -2.463 1.00 50.84 95 LEU A N 1
ATOM 744 C CA . LEU A 1 95 ? -2.082 11.091 -1.932 1.00 50.84 95 LEU A CA 1
ATOM 745 C C . LEU A 1 95 ? -2.960 12.354 -1.920 1.00 50.84 95 LEU A C 1
ATOM 747 O O . LEU A 1 95 ? -4.162 12.242 -1.704 1.00 50.84 95 LEU A O 1
ATOM 751 N N . SER A 1 96 ? -2.372 13.540 -2.094 1.00 44.59 96 SER A N 1
ATOM 752 C CA . SER A 1 96 ? -3.075 14.829 -2.041 1.00 44.59 96 SER A CA 1
ATOM 753 C C . SER A 1 96 ? -3.445 15.412 -3.413 1.00 44.59 96 SER A C 1
ATOM 755 O O . SER A 1 96 ? -3.736 16.606 -3.480 1.00 44.59 96 SER A O 1
ATOM 757 N N . TRP A 1 97 ? -3.385 14.616 -4.488 1.00 40.25 97 TRP A N 1
ATOM 758 C CA . TRP A 1 97 ? -3.901 14.996 -5.812 1.00 40.25 97 TRP A CA 1
ATOM 759 C C . TRP A 1 97 ? -5.399 14.727 -5.934 1.00 40.25 97 TRP A C 1
ATOM 761 O O . TRP A 1 97 ? -5.853 13.678 -5.422 1.00 40.25 97 TRP A O 1
#

Secondary structure (DSSP, 8-state):
----TTTT--------SHHHHHHHHHHHHHHHHHTTS-SSGGG-TT-HHHHHHHHHHT--TT-GGGGS-TT-------TTSS------TTHHHHHT-

InterPro domains:
  IPR036515 Transposase IS200-like superfamily [G3DSA:3.30.70.1290] (2-67)

Foldseek 3Di:
DDDDPPPPPDDDDDDDAPVSVLVVLVCQLCVCVVVVNAVDSCGDPPHPSVQLVVQVVPDDPVCVVSSDGPPDDAQWHDPPPDTDDRDPPCNVVVVVD

Radius of gyration: 16.27 Å; chains: 1; bounding box: 40×43×40 Å

Sequence (97 aa):
MIHPVYKGRFSSQALLDEAALAACMVYVDLNPIRAGMAKTPETSDHTSIRKRIQSVLNIEPSDYQKLQPEGLYPFVGNPRIDMPDGRLLNYRSILSW

pLDDT: mean 75.98, std 16.15, range [40.25, 95.69]